Protein AF-A0A527GJ01-F1 (afdb_monomer_lite)

Sequence (58 aa):
RDIRNLWLNTGHGHIGWTMAHGSARIVADLIAGRAAPIALDGILPTQARFAEPSAAKA

Structure (mmCIF, N/CA/C/O backbone):
data_AF-A0A527GJ01-F1
#
_entry.id   AF-A0A52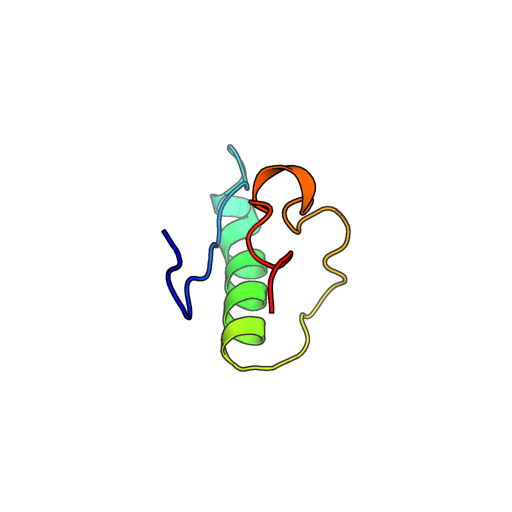7GJ01-F1
#
loop_
_atom_site.group_PDB
_atom_site.id
_atom_site.type_symbol
_atom_site.label_atom_id
_atom_site.label_alt_id
_atom_site.label_comp_id
_atom_site.label_asym_id
_atom_site.label_entity_id
_atom_site.label_seq_id
_atom_site.pdbx_PDB_ins_code
_atom_site.Cartn_x
_atom_site.Cartn_y
_atom_site.Cartn_z
_atom_site.occupancy
_atom_site.B_iso_or_equiv
_atom_site.auth_seq_id
_atom_site.auth_comp_id
_atom_site.auth_asym_id
_atom_site.auth_atom_id
_atom_site.pdbx_PDB_model_num
ATOM 1 N N . ARG A 1 1 ? 1.476 4.826 21.650 1.00 66.44 1 ARG A N 1
ATOM 2 C CA . ARG A 1 1 ? 0.293 5.447 21.000 1.00 66.44 1 ARG A CA 1
ATOM 3 C C . ARG A 1 1 ? -0.283 4.400 20.046 1.00 66.44 1 ARG A C 1
ATOM 5 O O . ARG A 1 1 ? -0.062 4.512 18.851 1.00 66.44 1 ARG A O 1
ATOM 12 N N . ASP A 1 2 ? -0.965 3.377 20.566 1.00 82.12 2 ASP A N 1
ATOM 13 C CA . ASP A 1 2 ? -1.431 2.252 19.742 1.00 82.12 2 ASP A CA 1
ATOM 14 C C . ASP A 1 2 ? -2.885 2.441 19.332 1.00 82.12 2 ASP A C 1
ATOM 16 O O . ASP A 1 2 ? -3.806 2.329 20.143 1.00 82.12 2 ASP A O 1
ATOM 20 N N . ILE A 1 3 ? -3.083 2.760 18.054 1.00 86.19 3 ILE A N 1
ATOM 21 C CA . ILE A 1 3 ? -4.408 2.890 17.455 1.00 86.19 3 ILE A CA 1
ATOM 22 C C . ILE A 1 3 ? -4.731 1.572 16.758 1.00 86.19 3 ILE A C 1
ATOM 24 O O . ILE A 1 3 ? -4.082 1.191 15.786 1.00 86.19 3 ILE A O 1
ATOM 28 N N . ARG A 1 4 ? -5.759 0.878 17.253 1.00 88.56 4 ARG A N 1
ATOM 29 C CA . ARG A 1 4 ? -6.275 -0.335 16.610 1.00 88.56 4 ARG A CA 1
ATOM 30 C C . ARG A 1 4 ? -7.022 0.031 15.327 1.00 88.56 4 ARG A C 1
ATOM 32 O O . ARG A 1 4 ? -7.720 1.040 15.291 1.00 88.56 4 ARG A O 1
ATOM 39 N N . ASN A 1 5 ? -6.912 -0.822 14.309 1.00 90.06 5 ASN A N 1
ATOM 40 C CA . ASN A 1 5 ? -7.587 -0.687 13.011 1.00 90.06 5 ASN A CA 1
ATOM 41 C C . ASN A 1 5 ? -7.210 0.578 12.211 1.00 90.06 5 ASN A C 1
ATOM 43 O O . ASN A 1 5 ? -8.016 1.069 11.421 1.00 90.06 5 ASN A O 1
ATOM 47 N N . LEU A 1 6 ? -5.992 1.101 12.390 1.00 89.88 6 LEU A N 1
ATOM 48 C CA . LEU A 1 6 ? -5.444 2.159 11.541 1.00 89.88 6 LEU A CA 1
ATOM 49 C C . LEU A 1 6 ? -4.824 1.565 10.269 1.00 89.88 6 LEU A C 1
ATOM 51 O O . LEU A 1 6 ? -3.942 0.714 10.343 1.00 89.88 6 LEU A O 1
ATOM 55 N N . TRP A 1 7 ? -5.241 2.079 9.114 1.00 91.38 7 TRP A N 1
ATOM 56 C CA . TRP A 1 7 ? -4.710 1.719 7.800 1.00 91.38 7 TRP A CA 1
ATOM 57 C C . TRP A 1 7 ? -4.142 2.956 7.111 1.00 91.38 7 TRP A C 1
ATOM 59 O O . TRP A 1 7 ? -4.734 4.033 7.181 1.00 91.38 7 TRP A O 1
ATOM 69 N N . LEU A 1 8 ? -3.004 2.809 6.431 1.00 90.75 8 LEU A N 1
ATOM 70 C CA . LEU A 1 8 ? -2.314 3.915 5.771 1.00 90.75 8 LEU A CA 1
ATOM 71 C C . LEU A 1 8 ? -2.174 3.645 4.273 1.00 90.75 8 LEU A C 1
ATOM 73 O O . LEU A 1 8 ? -1.491 2.712 3.867 1.00 90.75 8 LEU A O 1
ATOM 77 N N . ASN A 1 9 ? -2.785 4.507 3.460 1.00 93.31 9 ASN A N 1
ATOM 78 C CA . ASN A 1 9 ? -2.574 4.565 2.014 1.00 93.31 9 ASN A CA 1
ATOM 79 C C . ASN A 1 9 ? -1.683 5.771 1.674 1.00 93.31 9 ASN A C 1
ATOM 81 O O . ASN A 1 9 ? -2.162 6.801 1.203 1.00 93.31 9 ASN A O 1
ATOM 85 N N . THR A 1 10 ? -0.393 5.689 1.997 1.00 91.44 10 THR A N 1
ATOM 86 C CA . THR A 1 10 ? 0.550 6.818 1.897 1.00 91.44 10 THR A CA 1
ATOM 87 C C . THR A 1 10 ? 1.911 6.372 1.357 1.00 91.44 10 THR A C 1
ATOM 89 O O . THR A 1 10 ? 2.133 5.186 1.151 1.00 91.44 10 THR A O 1
ATOM 92 N N . GLY A 1 11 ? 2.821 7.319 1.114 1.00 90.88 11 GLY A N 1
ATOM 93 C CA . GLY A 1 11 ? 4.192 7.034 0.663 1.00 90.88 11 GLY A CA 1
ATOM 94 C C . GLY A 1 11 ? 4.408 7.059 -0.85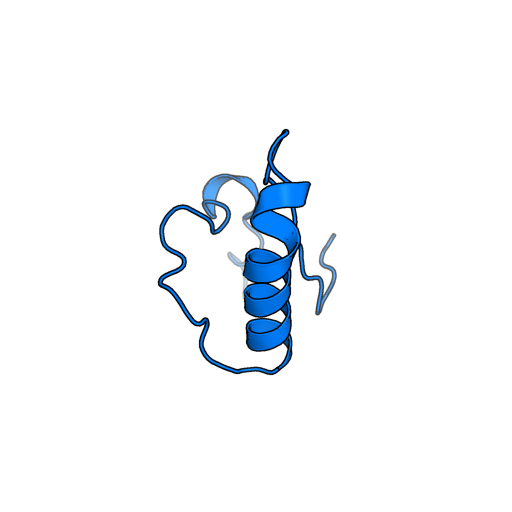5 1.00 90.88 11 GLY A C 1
ATOM 95 O O . GLY A 1 11 ? 5.515 6.807 -1.309 1.00 90.88 11 GLY A O 1
ATOM 96 N N . HIS A 1 12 ? 3.394 7.424 -1.645 1.00 92.75 12 HIS A N 1
ATOM 97 C CA . HIS A 1 12 ? 3.454 7.431 -3.118 1.00 92.75 12 HIS A CA 1
ATOM 98 C C . HIS A 1 12 ? 4.271 8.584 -3.733 1.00 92.75 12 HIS A C 1
ATOM 100 O O . HIS A 1 12 ? 4.464 8.630 -4.946 1.00 92.75 12 HIS A O 1
ATOM 106 N N . GLY A 1 13 ? 4.717 9.557 -2.934 1.00 93.00 13 GLY A N 1
ATOM 107 C CA . GLY A 1 13 ? 5.413 10.742 -3.440 1.00 93.00 13 GLY A CA 1
ATOM 108 C C . GLY A 1 13 ? 4.573 11.544 -4.447 1.00 93.00 13 GLY A C 1
ATOM 109 O O . GLY A 1 13 ? 3.363 11.692 -4.290 1.00 93.00 13 GLY A O 1
ATOM 110 N N . HIS A 1 14 ? 5.220 12.065 -5.493 1.00 96.12 14 HIS A N 1
ATOM 111 C CA . HIS A 1 14 ? 4.586 12.921 -6.507 1.00 96.12 14 HIS A CA 1
ATOM 112 C C . HIS A 1 14 ? 3.719 12.153 -7.523 1.00 96.12 14 HIS A C 1
ATOM 114 O O . HIS A 1 14 ? 2.924 12.767 -8.229 1.00 96.12 14 HIS A O 1
ATOM 120 N N . ILE A 1 15 ? 3.820 10.820 -7.579 1.00 96.19 15 ILE A N 1
ATOM 121 C CA . ILE A 1 15 ? 3.028 9.962 -8.482 1.00 96.19 15 ILE A CA 1
ATOM 122 C C . ILE A 1 15 ? 1.734 9.442 -7.838 1.00 96.19 15 ILE A C 1
ATOM 124 O O . ILE A 1 15 ? 1.104 8.520 -8.356 1.00 96.19 15 ILE A O 1
ATOM 128 N N . GLY A 1 16 ? 1.309 10.036 -6.717 1.00 95.19 16 GLY A N 1
ATOM 129 C CA . GLY A 1 16 ? 0.119 9.611 -5.977 1.00 95.19 16 GLY A CA 1
ATOM 130 C C . GLY A 1 16 ? -1.148 9.530 -6.831 1.00 95.19 16 GLY A C 1
ATOM 131 O O . GLY A 1 16 ? -1.888 8.561 -6.702 1.00 95.19 16 GLY A O 1
ATOM 132 N N . TRP A 1 17 ? -1.366 10.479 -7.751 1.00 96.56 17 TRP A N 1
ATOM 133 C CA . TRP A 1 17 ? -2.509 10.443 -8.675 1.00 96.56 17 TRP A CA 1
ATOM 134 C C . TRP A 1 17 ? -2.473 9.215 -9.593 1.00 96.56 17 TRP A C 1
ATOM 136 O O . TRP A 1 17 ? -3.457 8.487 -9.701 1.00 96.56 17 TRP A O 1
ATOM 146 N N . THR A 1 18 ? -1.317 8.948 -10.204 1.00 97.62 18 THR A N 1
ATOM 147 C CA . THR A 1 18 ? -1.108 7.806 -11.104 1.00 97.62 18 THR A CA 1
ATOM 148 C C . THR A 1 18 ? -1.351 6.475 -10.395 1.00 97.62 18 THR A C 1
ATOM 150 O O . THR A 1 18 ? -1.938 5.563 -10.971 1.00 97.62 18 THR A O 1
ATOM 153 N N . MET A 1 19 ? -0.937 6.362 -9.131 1.00 95.75 19 MET A N 1
ATOM 154 C CA . MET A 1 19 ? -1.055 5.121 -8.358 1.00 95.75 19 MET A CA 1
ATOM 155 C C . MET A 1 19 ? -2.365 4.985 -7.570 1.00 95.75 19 MET A C 1
ATOM 157 O O . MET A 1 19 ? -2.628 3.905 -7.039 1.00 95.75 19 MET A O 1
ATOM 161 N N . ALA A 1 20 ? -3.190 6.036 -7.504 1.00 96.31 20 ALA A N 1
ATOM 162 C CA . ALA A 1 20 ? -4.315 6.136 -6.572 1.00 96.31 20 ALA A CA 1
ATOM 163 C C . ALA A 1 20 ? -5.276 4.941 -6.636 1.00 96.31 20 ALA A C 1
ATOM 165 O O . ALA A 1 20 ? -5.650 4.389 -5.604 1.00 96.31 20 ALA A O 1
ATOM 166 N N . HIS A 1 21 ? -5.658 4.514 -7.842 1.00 97.00 21 HIS A N 1
ATOM 167 C CA . HIS A 1 21 ? -6.620 3.425 -8.022 1.00 97.00 21 HIS A CA 1
ATOM 168 C C . HIS A 1 21 ? -6.065 2.075 -7.552 1.00 97.00 21 HIS A C 1
ATOM 170 O O . HIS A 1 21 ? -6.742 1.341 -6.830 1.00 97.00 21 HIS A O 1
ATOM 176 N N . GLY A 1 22 ? -4.828 1.750 -7.935 1.00 95.38 22 GLY A N 1
ATOM 177 C CA . GLY A 1 22 ? -4.193 0.486 -7.566 1.00 95.38 22 GLY A CA 1
ATOM 178 C C . GLY A 1 22 ? -3.931 0.389 -6.064 1.00 95.38 22 GLY A C 1
ATOM 179 O O . GLY A 1 22 ? -4.260 -0.623 -5.443 1.00 95.38 22 GLY A O 1
ATOM 180 N N . SER A 1 23 ? -3.409 1.458 -5.456 1.00 95.56 23 SER A N 1
ATOM 181 C CA . SER A 1 23 ? -3.117 1.465 -4.021 1.00 95.56 23 SER A CA 1
ATOM 182 C C . SER A 1 23 ? -4.384 1.465 -3.164 1.00 95.56 23 SER A C 1
ATOM 184 O O . SER A 1 23 ? -4.464 0.713 -2.190 1.00 95.56 23 SER A O 1
ATOM 186 N N . ALA A 1 24 ? -5.427 2.199 -3.569 1.00 96.75 24 ALA A N 1
ATOM 187 C CA . ALA A 1 24 ? -6.725 2.150 -2.900 1.00 96.75 24 ALA A CA 1
ATOM 188 C C . ALA A 1 24 ? -7.346 0.746 -2.951 1.00 96.75 24 ALA A C 1
ATOM 190 O O . ALA A 1 24 ? -7.903 0.288 -1.952 1.00 96.75 24 ALA A O 1
ATOM 191 N N . ARG A 1 25 ? -7.216 0.034 -4.081 1.00 97.31 25 ARG A N 1
ATOM 192 C CA . ARG A 1 25 ? -7.697 -1.348 -4.206 1.00 97.31 25 ARG A CA 1
ATOM 193 C C . ARG A 1 25 ? -6.990 -2.285 -3.230 1.00 97.31 25 ARG A C 1
ATOM 195 O O . ARG A 1 25 ? -7.671 -3.051 -2.553 1.00 97.31 25 ARG A O 1
ATOM 202 N N . ILE A 1 26 ? -5.663 -2.193 -3.131 1.00 95.69 26 ILE A N 1
ATOM 203 C CA . ILE A 1 26 ? -4.870 -2.986 -2.180 1.00 95.69 26 ILE A CA 1
ATOM 204 C C . ILE A 1 26 ? -5.365 -2.741 -0.752 1.00 95.69 26 ILE A C 1
ATOM 206 O O . ILE A 1 26 ? -5.720 -3.691 -0.058 1.00 95.69 26 ILE A O 1
ATOM 210 N N . VAL A 1 27 ? -5.459 -1.479 -0.322 1.00 95.00 27 VAL A N 1
ATOM 211 C CA . VAL A 1 27 ? -5.904 -1.151 1.042 1.00 95.00 27 VAL A CA 1
ATOM 212 C C . VAL A 1 27 ? -7.334 -1.636 1.302 1.00 95.00 27 VAL A C 1
ATOM 214 O O . VAL A 1 27 ? -7.596 -2.217 2.352 1.00 95.00 27 VAL A O 1
ATOM 217 N N . ALA A 1 28 ? -8.250 -1.474 0.344 1.00 97.25 28 ALA A N 1
ATOM 218 C CA . ALA A 1 28 ? -9.626 -1.950 0.477 1.00 97.25 28 ALA A CA 1
ATOM 219 C C . ALA A 1 28 ? -9.731 -3.485 0.574 1.00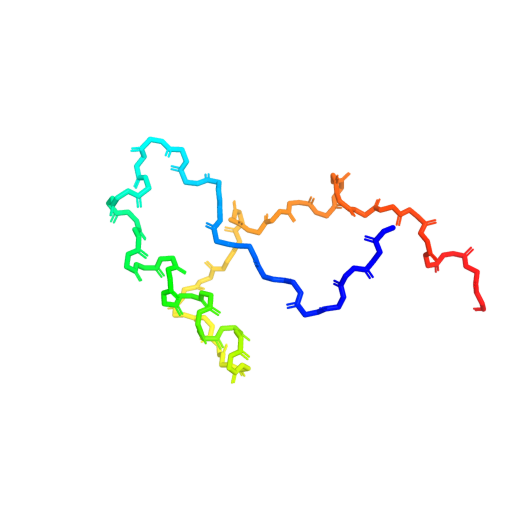 97.25 28 ALA A C 1
ATOM 221 O O . ALA A 1 28 ? -10.605 -3.995 1.278 1.00 97.25 28 ALA A O 1
ATOM 222 N N . ASP A 1 29 ? -8.870 -4.229 -0.125 1.00 97.12 29 ASP A N 1
ATOM 223 C CA . ASP A 1 29 ? -8.799 -5.688 -0.004 1.00 97.12 29 ASP A CA 1
ATOM 224 C C . ASP A 1 29 ? -8.284 -6.119 1.363 1.00 97.12 29 ASP A C 1
ATOM 226 O O . ASP A 1 29 ? -8.923 -6.953 2.007 1.00 97.12 29 ASP A O 1
ATOM 230 N N . LEU A 1 30 ? -7.213 -5.491 1.845 1.00 93.81 30 LEU A N 1
ATOM 231 C CA . LEU A 1 30 ? -6.647 -5.814 3.151 1.00 93.81 30 LEU A CA 1
ATOM 232 C C . LEU A 1 30 ? -7.614 -5.481 4.299 1.00 93.81 30 LEU A C 1
ATOM 234 O O . LEU A 1 30 ? -7.792 -6.305 5.196 1.00 93.81 30 LEU A O 1
ATOM 238 N N . ILE A 1 31 ? -8.307 -4.335 4.240 1.00 95.12 31 ILE A N 1
ATOM 239 C CA . ILE A 1 31 ? -9.366 -3.975 5.204 1.00 95.12 31 ILE A CA 1
ATOM 240 C C . ILE A 1 31 ? -10.464 -5.045 5.239 1.00 95.12 31 ILE A C 1
ATOM 242 O O . ILE A 1 31 ? -10.992 -5.364 6.301 1.00 95.12 31 ILE A O 1
ATOM 246 N N . ALA A 1 32 ? -10.808 -5.610 4.082 1.00 97.19 32 ALA A N 1
ATOM 247 C CA . ALA A 1 32 ? -11.845 -6.625 3.963 1.00 97.19 32 ALA A CA 1
ATOM 248 C C . ALA A 1 32 ? -11.351 -8.062 4.217 1.00 97.19 32 ALA A C 1
ATOM 250 O O . ALA A 1 32 ? -12.103 -9.006 3.971 1.00 97.19 32 ALA A O 1
ATOM 251 N N . GLY A 1 33 ? -10.102 -8.248 4.659 1.00 95.62 33 GLY A N 1
ATOM 252 C CA . GLY A 1 33 ? -9.515 -9.568 4.905 1.00 95.62 33 GLY A CA 1
ATOM 253 C C . GLY A 1 33 ? -9.271 -10.396 3.638 1.00 95.62 33 GLY A C 1
ATOM 254 O O . GLY A 1 33 ? -9.171 -11.619 3.714 1.00 95.62 33 GLY A O 1
ATOM 255 N N . ARG A 1 34 ? -9.202 -9.756 2.466 1.00 97.38 34 ARG A N 1
ATOM 256 C CA . ARG A 1 34 ? -8.890 -10.406 1.187 1.00 97.38 34 ARG A CA 1
ATOM 257 C C . ARG A 1 34 ? -7.396 -10.311 0.885 1.00 97.38 34 ARG A C 1
ATOM 259 O O . ARG A 1 34 ? -6.711 -9.398 1.340 1.00 97.38 34 ARG A O 1
ATOM 266 N N . ALA A 1 35 ? -6.904 -11.247 0.077 1.00 94.88 35 ALA A N 1
ATOM 267 C CA . ALA A 1 35 ? -5.545 -11.182 -0.446 1.00 94.88 35 ALA A CA 1
ATOM 268 C C . ALA A 1 35 ? -5.372 -9.958 -1.358 1.00 94.88 35 ALA A C 1
ATOM 270 O O . ALA A 1 35 ? -6.276 -9.608 -2.120 1.00 94.88 35 ALA A O 1
ATOM 271 N N . ALA A 1 36 ? -4.201 -9.325 -1.289 1.00 94.00 36 ALA A N 1
ATOM 272 C CA . ALA A 1 36 ? -3.850 -8.253 -2.207 1.00 94.00 36 ALA A CA 1
ATOM 273 C C . ALA A 1 36 ? -3.685 -8.795 -3.643 1.00 94.00 36 ALA A C 1
ATOM 275 O O . ALA A 1 36 ? -3.247 -9.933 -3.825 1.00 94.00 36 ALA A O 1
ATOM 276 N N . PRO A 1 37 ? -3.987 -7.986 -4.673 1.00 93.38 37 PRO A N 1
ATOM 277 C CA . PRO A 1 37 ? -3.881 -8.402 -6.073 1.00 93.38 37 PRO A CA 1
ATOM 278 C C . PRO A 1 37 ? -2.434 -8.571 -6.569 1.00 93.38 37 PRO A C 1
ATOM 280 O O . PRO A 1 37 ? -2.227 -9.144 -7.635 1.00 93.38 37 PRO A O 1
ATOM 283 N N . ILE A 1 38 ? -1.445 -8.060 -5.828 1.00 93.50 38 ILE A N 1
ATOM 284 C CA . ILE A 1 38 ? -0.009 -8.170 -6.119 1.00 93.50 38 ILE A CA 1
ATOM 285 C C . ILE A 1 38 ? 0.776 -8.413 -4.824 1.00 93.50 38 ILE A C 1
ATOM 287 O O . ILE A 1 38 ? 0.284 -8.110 -3.733 1.00 93.50 38 ILE A O 1
ATOM 291 N N . ALA A 1 39 ? 2.004 -8.925 -4.947 1.00 91.62 39 ALA A N 1
ATOM 292 C CA . ALA A 1 39 ? 2.933 -9.036 -3.824 1.00 91.62 39 ALA A CA 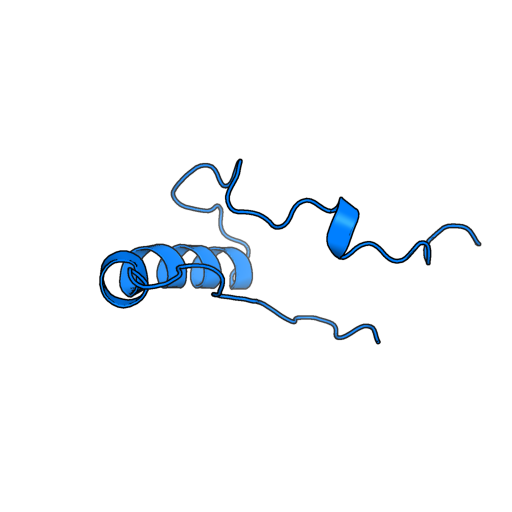1
ATOM 293 C C . ALA A 1 39 ? 3.249 -7.647 -3.239 1.00 91.62 39 ALA A C 1
ATOM 295 O O . ALA A 1 39 ? 3.397 -6.674 -3.980 1.00 91.62 39 ALA A O 1
ATOM 296 N N . LEU A 1 40 ? 3.331 -7.556 -1.909 1.00 89.50 40 LEU A N 1
ATOM 297 C CA . LEU A 1 40 ? 3.523 -6.289 -1.188 1.00 89.50 40 LEU A CA 1
ATOM 298 C C . LEU A 1 40 ? 4.980 -6.060 -0.746 1.00 89.50 40 LEU A C 1
ATOM 300 O O . LEU A 1 40 ? 5.273 -5.108 -0.015 1.00 89.50 40 LEU A O 1
ATOM 304 N N . ASP A 1 41 ? 5.897 -6.929 -1.171 1.00 88.06 41 ASP A N 1
ATOM 305 C CA . ASP A 1 41 ? 7.318 -6.823 -0.857 1.00 88.06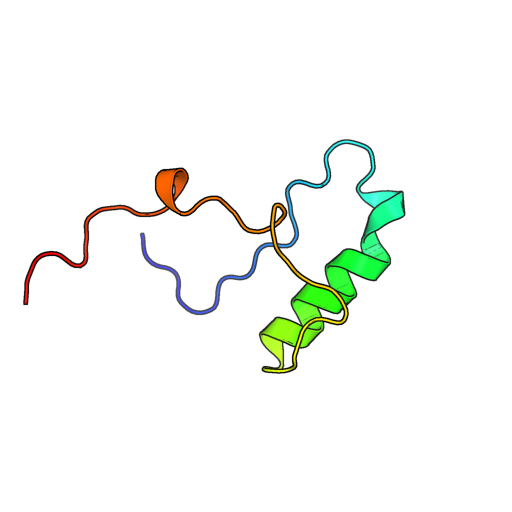 41 ASP A CA 1
ATOM 306 C C . ASP A 1 41 ? 7.881 -5.480 -1.345 1.00 88.06 41 ASP A C 1
ATOM 308 O O . ASP A 1 41 ? 7.692 -5.075 -2.491 1.00 88.06 41 ASP A O 1
ATOM 312 N N . GLY A 1 42 ? 8.552 -4.755 -0.448 1.00 83.25 42 GLY A N 1
ATOM 313 C CA . GLY A 1 42 ? 9.156 -3.454 -0.751 1.00 83.25 42 GLY A CA 1
ATOM 314 C C . GLY A 1 42 ? 8.215 -2.242 -0.704 1.00 83.25 42 GLY A C 1
ATOM 315 O O . GLY A 1 42 ? 8.714 -1.120 -0.764 1.00 83.25 42 GLY A O 1
ATOM 316 N N . ILE A 1 43 ? 6.895 -2.425 -0.544 1.00 84.44 43 ILE A N 1
ATOM 317 C CA . ILE A 1 43 ? 5.941 -1.310 -0.340 1.00 84.44 43 ILE A CA 1
ATOM 318 C C . ILE A 1 43 ? 5.361 -1.252 1.073 1.00 84.44 43 ILE A C 1
ATOM 320 O O . ILE A 1 43 ? 4.859 -0.208 1.493 1.00 84.44 43 ILE A O 1
ATOM 324 N N . LEU A 1 44 ? 5.449 -2.347 1.830 1.00 82.44 44 LEU A N 1
ATOM 325 C CA . LEU A 1 44 ? 5.154 -2.312 3.255 1.00 82.44 44 LEU A CA 1
ATOM 326 C C . LEU A 1 44 ? 6.253 -1.547 4.002 1.00 82.44 44 LEU A C 1
ATOM 328 O O . LEU A 1 44 ? 7.434 -1.662 3.659 1.00 82.44 44 LEU A O 1
ATOM 332 N N . PRO A 1 45 ? 5.895 -0.778 5.043 1.00 73.88 45 PRO A N 1
ATOM 333 C CA . PRO A 1 45 ? 6.890 -0.135 5.877 1.00 73.88 45 PRO A CA 1
ATOM 334 C C . PRO A 1 45 ? 7.809 -1.201 6.477 1.00 73.88 45 PRO A C 1
ATOM 336 O O . PRO A 1 45 ? 7.350 -2.126 7.147 1.00 73.88 45 PRO A O 1
ATOM 339 N N . THR A 1 46 ? 9.118 -1.056 6.263 1.00 66.06 46 THR A N 1
ATOM 340 C CA . THR A 1 46 ? 10.115 -1.848 6.988 1.00 66.06 46 THR A CA 1
ATOM 341 C C . THR A 1 46 ? 9.841 -1.691 8.482 1.00 66.06 46 THR A C 1
ATOM 343 O O . THR A 1 46 ? 9.848 -0.575 9.014 1.00 66.06 46 THR A O 1
ATOM 346 N N . GLN A 1 47 ? 9.586 -2.813 9.161 1.00 54.72 47 GLN A N 1
ATOM 347 C CA . GLN A 1 47 ? 9.192 -2.835 10.574 1.00 54.72 47 GLN A CA 1
ATOM 348 C C . GLN A 1 47 ? 10.195 -2.097 11.480 1.00 54.72 47 GLN A C 1
ATOM 350 O O . GLN A 1 47 ? 9.811 -1.583 12.525 1.00 54.72 47 GLN A O 1
ATOM 355 N N . ALA A 1 48 ? 11.453 -1.948 11.049 1.00 50.53 48 ALA A N 1
ATOM 356 C CA . ALA A 1 48 ? 12.518 -1.292 11.805 1.00 50.53 48 ALA A CA 1
ATOM 357 C C . ALA A 1 48 ? 12.298 0.207 12.108 1.00 50.53 48 ALA A C 1
ATOM 359 O O . ALA A 1 48 ? 13.017 0.747 12.942 1.00 50.53 48 ALA A O 1
ATOM 360 N N . ARG A 1 49 ? 11.344 0.902 11.462 1.00 52.00 49 ARG A N 1
ATOM 361 C CA . ARG A 1 49 ? 11.046 2.325 11.758 1.00 52.00 49 ARG A CA 1
ATOM 362 C C . ARG A 1 49 ? 9.747 2.582 12.525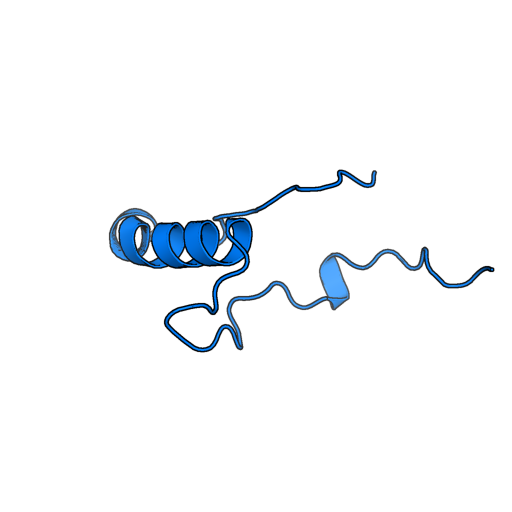 1.00 52.00 49 ARG A C 1
ATOM 364 O O . ARG A 1 49 ? 9.546 3.707 12.966 1.00 52.00 49 ARG A O 1
ATOM 371 N N . PHE A 1 50 ? 8.884 1.578 12.680 1.00 53.28 50 PHE A N 1
ATOM 372 C CA . PHE A 1 50 ? 7.591 1.726 13.366 1.00 53.28 50 PHE A CA 1
ATOM 373 C C . PHE A 1 50 ? 7.374 0.719 14.504 1.00 53.28 50 PHE A C 1
ATOM 375 O O . PHE A 1 50 ? 6.394 0.842 15.235 1.00 53.28 50 PHE A O 1
ATOM 382 N N . ALA A 1 51 ? 8.265 -0.261 14.680 1.00 44.34 51 ALA A N 1
ATOM 383 C CA . ALA A 1 51 ? 8.263 -1.117 15.857 1.00 44.34 51 ALA A CA 1
ATOM 384 C C . ALA A 1 51 ? 8.940 -0.389 17.028 1.00 44.34 51 ALA A C 1
ATOM 386 O O . ALA A 1 51 ? 10.164 -0.339 17.114 1.00 44.34 51 ALA A O 1
ATOM 387 N N . GLU A 1 52 ? 8.143 0.154 17.947 1.00 51.09 52 GLU A N 1
ATOM 388 C CA . GLU A 1 52 ? 8.616 0.358 19.317 1.00 51.09 52 GLU A CA 1
ATOM 389 C C . GLU A 1 52 ? 8.754 -1.016 20.002 1.00 51.09 52 GLU A C 1
ATOM 391 O O . GLU A 1 52 ? 7.901 -1.893 19.804 1.00 51.09 52 GLU A O 1
ATOM 396 N N . PRO A 1 53 ? 9.789 -1.233 20.832 1.00 45.69 53 PRO A N 1
ATOM 397 C CA . PRO A 1 53 ? 9.984 -2.467 21.583 1.00 45.69 53 PRO A CA 1
ATOM 398 C C . PRO A 1 53 ? 8.978 -2.544 22.743 1.00 45.69 53 PRO A C 1
ATOM 400 O O . PRO A 1 53 ? 9.327 -2.352 23.902 1.00 45.69 53 PRO A O 1
ATOM 403 N N . SER A 1 54 ? 7.705 -2.811 22.445 1.00 51.97 54 SER A N 1
ATOM 404 C CA . SER A 1 54 ? 6.648 -2.916 23.464 1.00 51.97 54 SER A CA 1
ATOM 405 C C . SER A 1 54 ? 6.158 -4.346 23.721 1.00 51.97 54 SER A C 1
ATOM 407 O O . SER A 1 54 ? 5.358 -4.548 24.628 1.00 51.97 54 SER A O 1
ATOM 409 N N . ALA A 1 55 ? 6.631 -5.354 22.984 1.00 48.41 55 ALA A N 1
ATOM 410 C CA . ALA A 1 55 ? 6.226 -6.750 23.199 1.00 48.41 55 ALA A CA 1
ATOM 411 C C . ALA A 1 55 ? 7.303 -7.609 23.890 1.00 48.41 55 ALA A C 1
ATOM 413 O O . ALA A 1 55 ? 7.264 -8.831 23.816 1.00 48.41 55 ALA A O 1
ATOM 414 N N . ALA A 1 56 ? 8.258 -6.982 24.584 1.00 43.50 56 ALA A N 1
ATOM 415 C CA . ALA A 1 56 ? 9.208 -7.662 25.464 1.00 43.50 56 ALA A CA 1
ATOM 416 C C . ALA A 1 56 ? 8.821 -7.472 26.943 1.00 43.50 56 ALA A C 1
ATOM 418 O O . ALA A 1 56 ? 9.606 -6.939 27.723 1.00 43.50 56 ALA A O 1
ATOM 419 N N . LYS A 1 57 ? 7.593 -7.852 27.322 1.00 40.94 57 LYS A N 1
ATOM 420 C CA . LYS A 1 57 ? 7.231 -8.247 28.699 1.00 40.94 57 LYS A CA 1
ATOM 421 C C . LYS A 1 57 ? 5.770 -8.703 28.777 1.00 40.94 57 LYS A C 1
ATOM 423 O O . LYS A 1 57 ? 4.872 -7.871 28.861 1.00 40.94 57 LYS A O 1
ATOM 428 N N . ALA A 1 58 ? 5.573 -10.017 28.788 1.00 35.62 58 ALA A N 1
ATOM 429 C CA . ALA A 1 58 ? 4.580 -10.738 29.587 1.00 35.62 58 ALA A CA 1
ATOM 430 C C . ALA A 1 58 ? 4.941 -12.224 29.549 1.00 35.62 58 ALA A C 1
ATOM 432 O O . ALA A 1 58 ? 5.162 -12.729 28.426 1.00 35.62 58 ALA A O 1
#

Foldseek 3Di:
DDDPPDDDLDDCPPCCVVCVVLSVQQRVCVSVVHDRPDDCPPVDPDCVPVDDPPPPDD

Radius of gyration: 13.85 Å; chains: 1; bounding box: 24×24×41 Å

Secondary structure (DSSP, 8-state):
---TT-------GGGHHHHHHHHHHHHHHHHTTPPPSS--TTTSPPGGGT--S-SS--

pLDDT: mean 82.31, std 19.01, range [35.62, 97.62]